Protein AF-A0A7V0IVN1-F1 (afdb_monomer_lite)

Sequence (62 aa):
MRLKAVINPEQANEWKTLSGLGAKLVLMVPKASKARVIDLLWKQGLADKVSVGSYDINISMP

Structure (mmCIF, N/CA/C/O backbone):
data_AF-A0A7V0IVN1-F1
#
_entry.id   AF-A0A7V0IVN1-F1
#
loop_
_atom_site.group_PDB
_atom_site.id
_atom_site.type_symbol
_atom_site.label_atom_id
_atom_site.label_alt_id
_atom_site.label_comp_id
_atom_site.label_asym_id
_atom_site.label_entity_id
_atom_site.label_seq_id
_atom_site.pdbx_PDB_ins_code
_atom_site.Cartn_x
_atom_site.Cartn_y
_atom_site.Cartn_z
_atom_site.occupancy
_atom_site.B_iso_or_equiv
_atom_site.auth_seq_id
_atom_site.auth_comp_id
_atom_site.auth_asym_id
_atom_site.auth_atom_id
_atom_site.pdbx_PDB_model_num
ATOM 1 N N . MET A 1 1 ? 1.955 9.381 -24.317 1.00 33.78 1 MET A N 1
ATOM 2 C CA . MET A 1 1 ? 1.417 10.054 -23.114 1.00 33.78 1 MET A CA 1
ATOM 3 C C . MET A 1 1 ? 1.778 9.216 -21.887 1.00 33.78 1 MET A C 1
ATOM 5 O O . MET A 1 1 ? 1.201 8.156 -21.701 1.00 33.78 1 MET A O 1
ATOM 9 N N . ARG A 1 2 ? 2.809 9.596 -21.114 1.00 36.06 2 ARG A N 1
ATOM 10 C CA . ARG A 1 2 ? 3.179 8.881 -19.876 1.00 36.06 2 ARG A CA 1
ATOM 11 C C . ARG A 1 2 ? 2.244 9.352 -18.761 1.00 36.06 2 ARG A C 1
ATOM 13 O O . ARG A 1 2 ? 2.443 10.441 -18.233 1.00 36.06 2 ARG A O 1
ATOM 20 N N . LEU A 1 3 ? 1.228 8.561 -18.420 1.00 37.31 3 LEU A N 1
ATOM 21 C CA . LEU A 1 3 ? 0.426 8.792 -17.219 1.00 37.31 3 LEU A CA 1
ATOM 22 C C . LEU A 1 3 ? 1.320 8.524 -15.999 1.00 37.31 3 LEU A C 1
ATOM 24 O O . LEU A 1 3 ? 1.488 7.387 -15.568 1.00 37.31 3 LEU A O 1
ATOM 28 N N . LYS A 1 4 ? 1.960 9.570 -15.464 1.00 46.12 4 LYS A N 1
ATOM 29 C CA . LYS A 1 4 ? 2.512 9.524 -14.107 1.00 46.12 4 LYS A CA 1
ATOM 30 C C . LYS A 1 4 ? 1.311 9.441 -13.168 1.00 46.12 4 LYS A C 1
ATOM 32 O O . LYS A 1 4 ? 0.652 10.451 -12.950 1.00 46.12 4 LYS A O 1
ATOM 37 N N . ALA A 1 5 ? 1.021 8.261 -12.629 1.00 55.03 5 ALA A N 1
ATOM 38 C CA . ALA A 1 5 ? 0.140 8.151 -11.474 1.00 55.03 5 ALA A CA 1
ATOM 39 C C . ALA A 1 5 ? 0.842 8.862 -10.307 1.00 55.03 5 ALA A C 1
ATOM 41 O O . ALA A 1 5 ? 1.786 8.339 -9.712 1.00 55.03 5 ALA A O 1
ATOM 42 N N . VAL A 1 6 ? 0.481 10.123 -10.071 1.00 62.75 6 VAL A N 1
ATOM 43 C CA . VAL A 1 6 ? 1.030 10.905 -8.968 1.00 62.75 6 VAL A CA 1
ATOM 44 C C . VAL A 1 6 ? 0.295 10.466 -7.718 1.00 62.75 6 VAL A C 1
ATOM 46 O O . VAL A 1 6 ? -0.860 10.821 -7.526 1.00 62.75 6 VAL A O 1
ATOM 49 N N . ILE A 1 7 ? 0.984 9.704 -6.873 1.00 66.31 7 ILE A N 1
ATOM 50 C CA . ILE A 1 7 ? 0.468 9.353 -5.553 1.00 66.31 7 ILE A CA 1
ATOM 51 C C . ILE A 1 7 ? 0.386 10.641 -4.735 1.00 66.31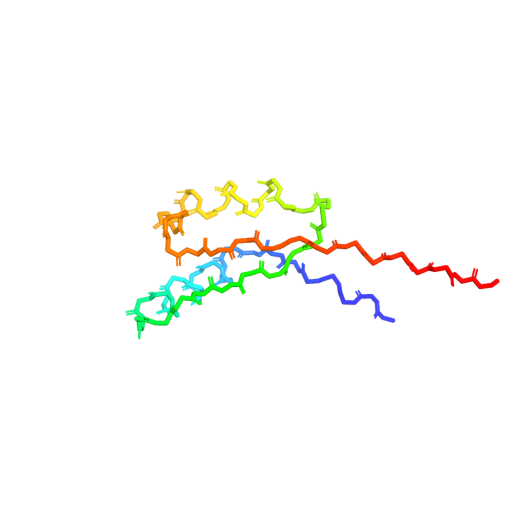 7 ILE A C 1
ATOM 53 O O . ILE A 1 7 ? 1.412 11.232 -4.371 1.00 66.31 7 ILE A O 1
ATOM 57 N N . ASN A 1 8 ? -0.843 11.099 -4.524 1.00 75.19 8 ASN A N 1
ATOM 58 C CA . ASN A 1 8 ? -1.191 12.348 -3.866 1.00 75.19 8 ASN A CA 1
ATOM 59 C C . ASN A 1 8 ? -2.047 12.077 -2.605 1.00 75.19 8 ASN A C 1
ATOM 61 O O . ASN A 1 8 ? -2.533 10.961 -2.404 1.00 75.19 8 ASN A O 1
ATOM 65 N N . PRO A 1 9 ? -2.200 13.066 -1.705 1.00 74.81 9 PRO A N 1
ATOM 66 C CA . PRO A 1 9 ? -2.939 12.883 -0.453 1.00 74.81 9 PRO A CA 1
ATOM 67 C C . PRO A 1 9 ? -4.415 12.514 -0.650 1.00 74.81 9 PRO A C 1
ATOM 69 O O . PRO A 1 9 ? -4.988 11.829 0.191 1.00 74.81 9 PRO A O 1
ATOM 72 N N . GLU A 1 10 ? -5.021 12.933 -1.762 1.00 77.69 10 GLU A N 1
ATOM 73 C CA . GLU A 1 10 ? -6.413 12.613 -2.100 1.00 77.69 10 GLU A CA 1
ATOM 74 C C . GLU A 1 10 ? -6.608 11.110 -2.322 1.00 77.69 10 GLU A C 1
ATOM 76 O O . GLU A 1 10 ? -7.498 10.516 -1.713 1.00 77.69 10 GLU A O 1
ATOM 81 N N . GLN A 1 11 ? -5.713 10.467 -3.084 1.00 74.06 11 GLN A N 1
ATOM 82 C CA . GLN A 1 11 ? -5.718 9.009 -3.247 1.00 74.06 11 GLN A CA 1
ATOM 83 C C . GLN A 1 11 ? -5.545 8.277 -1.912 1.00 74.06 11 GLN A C 1
ATOM 85 O O . GLN A 1 11 ? -6.177 7.249 -1.680 1.00 74.06 11 GLN A O 1
ATOM 90 N N . ALA A 1 12 ? -4.737 8.819 -0.997 1.00 76.69 12 ALA A N 1
ATOM 91 C CA . ALA A 1 12 ? -4.569 8.231 0.332 1.00 76.69 12 ALA A CA 1
ATOM 92 C C . ALA A 1 12 ? -5.875 8.236 1.140 1.00 76.69 12 ALA A C 1
ATOM 94 O O . ALA A 1 12 ? -6.153 7.298 1.889 1.00 76.69 12 ALA A O 1
ATOM 95 N N . ASN A 1 13 ? -6.682 9.285 0.982 1.00 80.31 13 ASN A N 1
ATOM 96 C CA . ASN A 1 13 ? -7.961 9.408 1.668 1.00 80.31 13 ASN A CA 1
ATOM 97 C C . ASN A 1 13 ? -9.000 8.428 1.097 1.00 80.31 13 ASN A C 1
ATOM 99 O O . ASN A 1 13 ? -9.772 7.828 1.840 1.00 80.31 13 ASN A O 1
ATOM 103 N N . GLU A 1 14 ? -8.966 8.189 -0.212 1.00 79.75 14 GLU A N 1
ATOM 104 C CA . GLU A 1 14 ? -9.790 7.170 -0.864 1.00 79.75 14 GLU A CA 1
ATOM 105 C C . GLU A 1 14 ? -9.432 5.755 -0.375 1.00 79.75 14 GLU A C 1
ATOM 107 O O . GLU A 1 14 ? -10.306 4.970 -0.003 1.00 79.75 14 GLU A O 1
ATOM 112 N N . TRP A 1 15 ? -8.136 5.453 -0.246 1.00 79.94 15 TRP A N 1
ATOM 113 C CA . TRP A 1 15 ? -7.656 4.191 0.330 1.00 79.94 15 TRP A CA 1
ATOM 114 C C . TRP A 1 15 ? -8.093 4.001 1.781 1.00 79.94 15 TRP A C 1
ATOM 116 O O . TRP A 1 15 ? -8.406 2.881 2.185 1.00 79.94 15 TRP A O 1
ATOM 126 N N . LYS A 1 16 ? -8.164 5.087 2.558 1.00 76.88 16 LYS A N 1
ATOM 127 C CA . LYS A 1 16 ? -8.676 5.063 3.931 1.00 76.88 16 LYS A CA 1
ATOM 128 C C . LYS A 1 16 ? -10.129 4.618 3.973 1.00 76.88 16 LYS A C 1
ATOM 130 O O . LYS A 1 16 ? -10.443 3.684 4.711 1.00 76.88 16 LYS A O 1
ATOM 135 N N . THR A 1 17 ? -10.977 5.219 3.143 1.00 80.19 17 THR A N 1
ATOM 136 C CA . THR A 1 17 ? -12.386 4.831 3.012 1.00 80.19 17 THR A CA 1
ATOM 137 C C . THR A 1 17 ? -12.521 3.365 2.610 1.00 80.19 17 THR A C 1
ATOM 139 O O . THR A 1 17 ? -13.233 2.615 3.272 1.00 80.19 17 THR A O 1
ATOM 142 N N . LEU A 1 18 ? -11.777 2.925 1.590 1.00 76.31 18 LEU A N 1
ATOM 143 C CA . LEU A 1 18 ? -11.835 1.546 1.094 1.00 76.31 18 LEU A CA 1
ATOM 144 C C . LEU A 1 18 ? -11.343 0.521 2.128 1.00 76.31 18 LEU A C 1
ATOM 146 O O . LEU A 1 18 ? -11.960 -0.529 2.290 1.00 76.31 18 LEU A O 1
ATOM 150 N N . SER A 1 19 ? -10.282 0.837 2.878 1.00 71.00 19 SER A N 1
ATOM 151 C CA . SER A 1 19 ? -9.769 -0.028 3.952 1.00 71.00 19 SER A CA 1
ATOM 152 C C . SER A 1 19 ? -10.752 -0.199 5.119 1.00 71.00 19 SER A C 1
ATOM 154 O O . SER A 1 19 ? -10.676 -1.180 5.855 1.00 71.00 19 SER A O 1
ATOM 156 N N . GLY A 1 20 ? -11.691 0.739 5.283 1.00 73.25 20 GLY A N 1
ATOM 157 C CA . GLY A 1 20 ? -12.745 0.684 6.296 1.00 73.25 20 GLY A CA 1
ATOM 158 C C . GLY A 1 20 ? -13.908 -0.249 5.947 1.00 73.25 20 GLY A C 1
ATOM 159 O O . GLY A 1 20 ? -14.689 -0.582 6.832 1.00 73.25 20 GLY A O 1
ATOM 160 N N . LEU A 1 21 ? -14.015 -0.709 4.694 1.00 76.81 21 LEU A N 1
ATOM 161 C CA . LEU A 1 21 ? -15.110 -1.568 4.217 1.00 76.81 21 LEU A CA 1
ATOM 162 C C . LEU A 1 21 ? -14.909 -3.062 4.546 1.00 76.81 21 LEU A C 1
ATOM 164 O O . LEU A 1 21 ? -15.672 -3.905 4.085 1.00 76.81 21 LEU A O 1
ATOM 168 N N . GLY A 1 22 ? -13.873 -3.410 5.318 1.00 69.31 22 GLY A N 1
ATOM 169 C CA . GLY A 1 22 ? -13.579 -4.787 5.739 1.00 69.31 22 GLY A CA 1
ATOM 170 C C . GLY A 1 22 ? -12.826 -5.635 4.704 1.00 69.31 22 GLY A C 1
ATOM 171 O O . GLY A 1 22 ? -12.376 -6.733 5.027 1.00 69.31 22 GLY A O 1
ATOM 172 N N . ALA A 1 23 ? -12.628 -5.129 3.484 1.00 71.62 23 ALA A N 1
ATOM 173 C CA . ALA A 1 23 ? -11.776 -5.755 2.478 1.00 71.62 23 ALA A CA 1
ATOM 174 C C . ALA A 1 23 ? -10.306 -5.340 2.664 1.00 71.62 23 ALA A C 1
ATOM 176 O O . ALA A 1 23 ? -9.988 -4.166 2.857 1.00 71.62 23 ALA A O 1
ATOM 177 N N . LYS A 1 24 ? -9.384 -6.305 2.564 1.00 73.50 24 LYS A N 1
ATOM 178 C CA . LYS A 1 24 ? -7.942 -6.043 2.646 1.00 73.50 24 LYS A CA 1
ATOM 179 C C . LYS A 1 24 ? -7.467 -5.321 1.382 1.00 73.50 24 LYS A C 1
ATOM 181 O O . LYS A 1 24 ? -7.389 -5.928 0.316 1.00 73.50 24 LYS A O 1
ATOM 186 N N . LEU A 1 25 ? -7.127 -4.037 1.501 1.00 81.62 25 LEU A N 1
ATOM 187 C CA . LEU A 1 25 ? -6.620 -3.241 0.383 1.00 81.62 25 LEU A CA 1
ATOM 188 C C . LEU A 1 25 ? -5.170 -3.634 0.054 1.00 81.62 25 LEU A C 1
ATOM 190 O O . LEU A 1 25 ? -4.311 -3.676 0.940 1.00 81.62 25 LEU A O 1
ATOM 194 N N . VAL A 1 26 ? -4.889 -3.890 -1.226 1.00 84.81 26 VAL A N 1
ATOM 195 C CA . VAL A 1 26 ? -3.537 -4.169 -1.730 1.00 84.81 26 VAL A CA 1
ATOM 196 C C . VAL A 1 26 ? -3.134 -3.085 -2.728 1.00 84.81 26 VAL A C 1
ATOM 198 O O . VAL A 1 26 ? -3.770 -2.928 -3.766 1.00 84.81 26 VAL A O 1
ATOM 201 N N . LEU A 1 27 ? -2.063 -2.349 -2.428 1.00 85.12 27 LEU A N 1
ATOM 202 C CA . LEU A 1 27 ? -1.504 -1.316 -3.299 1.00 85.12 27 LEU A CA 1
ATOM 203 C C . LEU A 1 27 ? -0.310 -1.862 -4.077 1.00 85.12 27 LEU A C 1
ATOM 205 O O . LEU A 1 27 ? 0.701 -2.239 -3.489 1.00 85.12 27 LEU A O 1
ATOM 209 N N . MET A 1 28 ? -0.419 -1.862 -5.403 1.00 87.44 28 MET A N 1
ATOM 210 C CA . MET A 1 28 ? 0.681 -2.139 -6.327 1.00 87.44 28 MET A CA 1
ATOM 211 C C . MET A 1 28 ? 1.376 -0.829 -6.686 1.00 87.44 28 MET A C 1
ATOM 213 O O . MET A 1 28 ? 0.752 0.063 -7.258 1.00 87.44 28 MET A O 1
ATOM 217 N N . VAL A 1 29 ? 2.662 -0.699 -6.358 1.00 88.12 29 VAL A N 1
ATOM 218 C CA . VAL A 1 29 ? 3.412 0.548 -6.580 1.00 88.12 29 VAL A CA 1
ATOM 219 C C . VAL A 1 29 ? 4.738 0.309 -7.302 1.00 88.12 29 VAL A C 1
ATOM 221 O O . VAL A 1 29 ? 5.359 -0.737 -7.109 1.00 88.12 29 VAL A O 1
ATOM 224 N N . PRO A 1 30 ? 5.243 1.269 -8.096 1.00 88.69 30 PRO A N 1
ATOM 225 C CA . PRO A 1 30 ? 6.587 1.163 -8.650 1.00 88.69 30 PRO A CA 1
ATOM 226 C C . PRO A 1 30 ? 7.622 0.993 -7.535 1.00 88.69 30 PRO A C 1
ATOM 228 O O . PRO A 1 30 ? 7.557 1.688 -6.515 1.00 88.69 30 PRO A O 1
ATOM 231 N N . LYS A 1 31 ? 8.621 0.127 -7.741 1.00 87.31 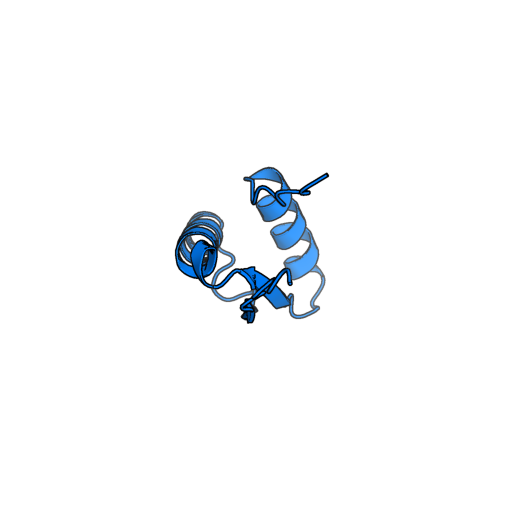31 LYS A N 1
ATOM 232 C CA . LYS A 1 31 ? 9.698 -0.121 -6.766 1.00 87.31 31 LYS A CA 1
ATOM 233 C C . LYS A 1 31 ? 10.353 1.176 -6.277 1.00 87.31 31 LYS A C 1
ATOM 235 O O . LYS A 1 31 ? 10.529 1.354 -5.074 1.00 87.31 31 LYS A O 1
ATOM 240 N N . ALA A 1 32 ? 10.607 2.118 -7.188 1.00 86.75 32 ALA A N 1
ATOM 241 C CA . ALA A 1 32 ? 11.185 3.429 -6.881 1.00 86.75 32 AL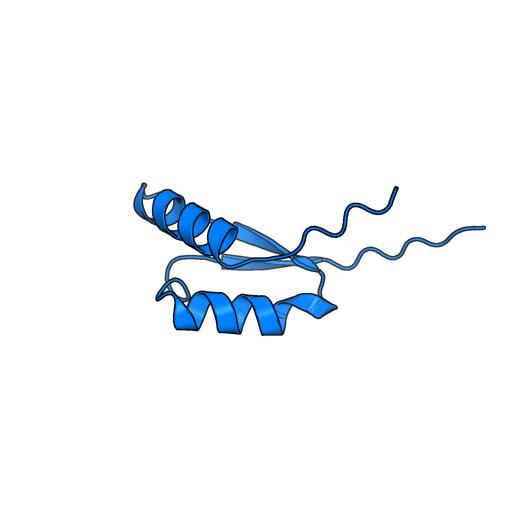A A CA 1
ATOM 242 C C . ALA A 1 32 ? 10.303 4.311 -5.973 1.00 86.75 32 ALA A C 1
ATOM 244 O O . ALA A 1 32 ? 10.803 5.208 -5.302 1.00 86.75 32 ALA A O 1
ATOM 245 N N . SER A 1 33 ? 8.989 4.082 -5.946 1.00 85.94 33 SER A N 1
ATOM 246 C CA . SER A 1 33 ? 8.031 4.879 -5.170 1.00 85.94 33 SER A CA 1
ATOM 247 C C . SER A 1 33 ? 7.621 4.222 -3.851 1.00 85.94 33 SER A C 1
ATOM 249 O O . SER A 1 33 ? 6.999 4.883 -3.023 1.00 85.94 33 SER A O 1
ATOM 251 N N . LYS A 1 34 ? 7.997 2.957 -3.613 1.00 86.81 34 LYS A N 1
ATOM 252 C CA . LYS A 1 34 ? 7.563 2.168 -2.449 1.00 86.81 34 LYS A CA 1
ATOM 253 C C . LYS A 1 34 ? 7.808 2.873 -1.112 1.00 86.81 34 LYS A C 1
ATOM 255 O O . LYS A 1 34 ? 6.894 2.956 -0.299 1.00 86.81 34 LYS A O 1
ATOM 260 N N . ALA A 1 35 ? 9.009 3.416 -0.901 1.00 88.62 35 ALA A N 1
ATOM 261 C CA . ALA A 1 35 ? 9.364 4.086 0.353 1.00 88.62 35 ALA A CA 1
ATOM 262 C C . ALA A 1 35 ? 8.471 5.307 0.637 1.00 88.62 35 ALA A C 1
ATOM 264 O O . ALA A 1 35 ? 7.962 5.459 1.744 1.00 88.62 35 ALA A O 1
ATOM 265 N N . ARG A 1 36 ? 8.210 6.129 -0.388 1.00 88.75 36 ARG A N 1
ATOM 266 C CA . ARG A 1 36 ? 7.333 7.304 -0.279 1.00 88.75 36 ARG A CA 1
ATOM 267 C C . ARG A 1 36 ? 5.891 6.915 0.049 1.00 88.75 36 ARG A C 1
ATOM 269 O O . ARG A 1 36 ? 5.237 7.599 0.826 1.00 88.75 36 ARG A O 1
ATOM 276 N N . VAL A 1 37 ? 5.392 5.835 -0.550 1.00 88.44 37 VAL A N 1
ATOM 277 C CA . VAL A 1 37 ? 4.027 5.347 -0.297 1.00 88.44 37 VAL A CA 1
ATOM 278 C C . VAL A 1 37 ? 3.890 4.814 1.119 1.00 88.44 37 VAL A C 1
ATOM 280 O O . VAL A 1 37 ? 2.907 5.118 1.781 1.00 88.44 37 VAL A O 1
ATOM 283 N N . ILE A 1 38 ? 4.881 4.067 1.603 1.00 88.19 38 ILE A N 1
ATOM 284 C CA . ILE A 1 38 ? 4.884 3.575 2.982 1.00 88.19 38 ILE A CA 1
ATOM 285 C C . ILE A 1 38 ? 4.844 4.753 3.966 1.00 88.19 38 ILE A C 1
ATOM 287 O O . ILE A 1 38 ? 3.988 4.762 4.844 1.00 88.19 38 ILE A O 1
ATOM 291 N N . ASP A 1 39 ? 5.685 5.776 3.785 1.00 90.19 39 ASP A N 1
ATOM 292 C CA . ASP A 1 39 ? 5.670 6.993 4.617 1.00 90.19 39 ASP A CA 1
ATOM 293 C C . ASP A 1 39 ? 4.299 7.703 4.611 1.00 90.19 39 ASP A C 1
ATOM 295 O O . ASP A 1 39 ? 3.783 8.095 5.658 1.00 90.19 39 ASP A O 1
ATOM 299 N N . LEU A 1 40 ? 3.661 7.807 3.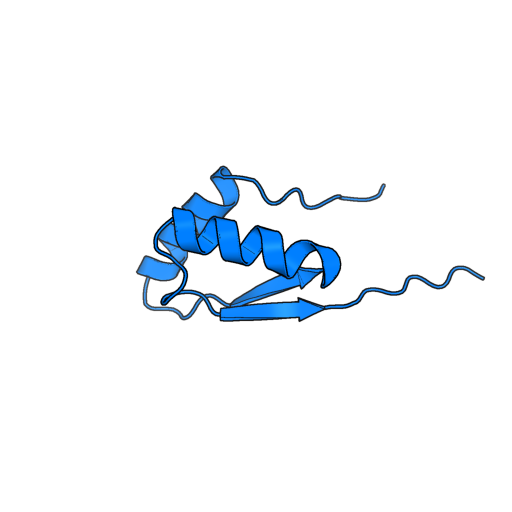441 1.00 88.94 40 LEU A N 1
ATOM 300 C CA . LEU A 1 40 ? 2.315 8.371 3.306 1.00 88.94 40 LEU A CA 1
ATOM 301 C C . LEU A 1 40 ? 1.270 7.559 4.090 1.00 88.94 40 LEU A C 1
ATOM 303 O O . LEU A 1 40 ? 0.446 8.137 4.795 1.00 88.94 40 LEU A O 1
ATOM 307 N N . LEU A 1 41 ? 1.310 6.227 3.984 1.00 88.06 41 LEU A N 1
ATOM 308 C CA . LEU A 1 41 ? 0.390 5.334 4.696 1.00 88.06 41 LEU A CA 1
ATOM 309 C C . LEU A 1 41 ? 0.577 5.426 6.214 1.00 88.06 41 LEU A C 1
ATOM 311 O O . LEU A 1 41 ? -0.413 5.435 6.944 1.00 88.06 41 LEU A O 1
ATOM 315 N N . TRP A 1 42 ? 1.819 5.556 6.690 1.00 87.25 42 TRP A N 1
ATOM 316 C CA . TRP A 1 42 ? 2.116 5.797 8.104 1.00 87.25 42 TRP A CA 1
ATOM 317 C C . TRP A 1 42 ? 1.495 7.097 8.604 1.00 87.25 42 TRP A C 1
ATOM 319 O O . TRP A 1 42 ? 0.766 7.085 9.594 1.00 87.25 42 TRP A O 1
ATOM 329 N N . LYS A 1 43 ? 1.706 8.204 7.883 1.00 88.38 43 LYS A N 1
ATOM 330 C CA . LYS A 1 43 ? 1.138 9.519 8.231 1.00 88.38 43 LYS A CA 1
ATOM 331 C C . LYS A 1 43 ? -0.391 9.525 8.274 1.00 88.38 43 LYS A C 1
ATOM 333 O O . LYS A 1 43 ? -0.974 10.343 8.975 1.00 88.38 43 LYS A 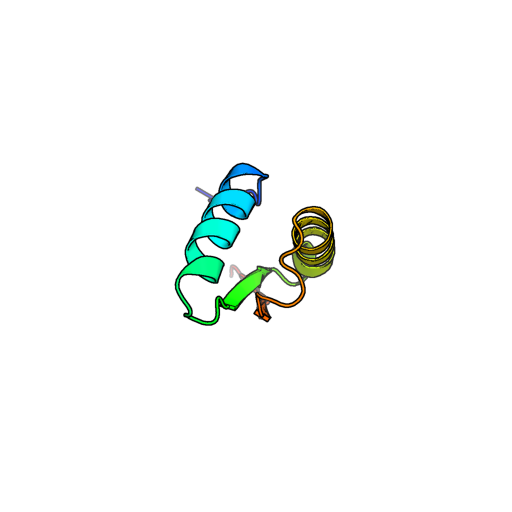O 1
ATOM 338 N N . GLN A 1 44 ? -1.034 8.624 7.535 1.00 85.25 44 GLN A N 1
ATOM 339 C CA . GLN A 1 44 ? -2.492 8.513 7.455 1.00 85.25 44 GLN A CA 1
ATOM 340 C C . GLN A 1 44 ? -3.090 7.452 8.396 1.00 85.25 44 GLN A C 1
ATOM 342 O O . GLN A 1 44 ? -4.315 7.312 8.442 1.00 85.25 44 GLN A O 1
ATOM 347 N N . GLY A 1 45 ? -2.260 6.716 9.150 1.00 85.12 45 GLY A N 1
ATOM 348 C CA . GLY A 1 45 ? -2.716 5.636 10.034 1.00 85.12 45 GLY A CA 1
ATOM 349 C C . GLY A 1 45 ? -3.294 4.436 9.274 1.00 85.12 45 GLY A C 1
ATOM 350 O O . GLY A 1 45 ? -4.294 3.858 9.694 1.00 85.12 45 GLY A O 1
ATOM 351 N N . LEU A 1 46 ? -2.713 4.120 8.112 1.00 83.94 46 LEU A N 1
ATOM 352 C CA . LEU A 1 46 ? -3.143 3.042 7.210 1.00 83.94 46 LEU A CA 1
ATOM 353 C C . LEU A 1 46 ? -2.136 1.892 7.105 1.00 83.94 46 LEU A C 1
ATOM 355 O O . LEU A 1 46 ? -2.394 0.920 6.395 1.00 83.94 46 LEU A O 1
ATOM 359 N N . ALA A 1 47 ? -0.987 2.000 7.773 1.00 79.50 47 ALA A N 1
ATOM 360 C CA . ALA A 1 47 ? 0.122 1.060 7.631 1.00 79.50 47 ALA A CA 1
ATOM 361 C C . ALA A 1 47 ? -0.243 -0.384 8.030 1.00 79.50 47 ALA A C 1
ATOM 363 O O . ALA A 1 47 ? 0.256 -1.326 7.422 1.00 79.50 47 ALA A O 1
ATOM 364 N N . ASP A 1 48 ? -1.137 -0.564 9.003 1.00 80.56 48 ASP A N 1
ATOM 365 C CA . ASP A 1 48 ? -1.642 -1.865 9.462 1.00 80.56 48 ASP A CA 1
ATOM 366 C C . ASP A 1 48 ? -2.822 -2.397 8.628 1.00 80.56 48 ASP A C 1
ATOM 368 O O . ASP A 1 48 ? -3.135 -3.587 8.675 1.00 80.56 48 ASP A O 1
ATOM 372 N N . LYS A 1 49 ? -3.461 -1.535 7.827 1.00 79.94 49 LYS A N 1
ATOM 373 C CA . LYS A 1 49 ? -4.708 -1.840 7.101 1.00 79.94 49 LYS A CA 1
ATOM 374 C C . LYS A 1 49 ? -4.504 -2.152 5.625 1.00 79.94 49 LYS A C 1
ATOM 376 O O . LYS A 1 49 ? -5.404 -2.678 4.970 1.00 79.94 49 LYS A O 1
ATOM 381 N N . VAL A 1 50 ? -3.332 -1.821 5.088 1.00 83.50 50 VAL A N 1
ATOM 382 C CA . VAL A 1 50 ? -3.043 -1.880 3.654 1.00 83.50 50 VAL A CA 1
ATOM 383 C C . VAL A 1 50 ? -1.785 -2.703 3.406 1.00 83.50 50 VAL A C 1
ATOM 385 O O . VAL A 1 50 ? -0.749 -2.496 4.028 1.00 83.50 50 VAL A O 1
ATOM 388 N N . SER A 1 51 ? -1.851 -3.643 2.465 1.00 84.94 51 SER A N 1
ATOM 389 C CA . SER A 1 51 ? -0.676 -4.389 2.000 1.00 84.94 51 SER A CA 1
ATOM 390 C C . SER A 1 51 ? -0.053 -3.712 0.785 1.00 84.94 51 SER A C 1
ATOM 392 O O . SER A 1 51 ? -0.763 -3.340 -0.143 1.00 84.94 51 SER A O 1
ATOM 394 N N . VAL A 1 52 ? 1.274 -3.569 0.759 1.00 87.62 52 VAL A N 1
ATOM 395 C CA . VAL A 1 52 ? 1.982 -2.887 -0.338 1.00 87.62 52 VAL A CA 1
ATOM 396 C C . VAL A 1 52 ? 2.834 -3.880 -1.126 1.00 87.62 52 VAL A C 1
ATOM 398 O O . VAL A 1 52 ? 3.864 -4.359 -0.645 1.00 87.62 52 VAL A O 1
ATOM 401 N N . GLY A 1 53 ? 2.420 -4.158 -2.360 1.00 87.69 53 GLY A N 1
ATOM 402 C CA . GLY A 1 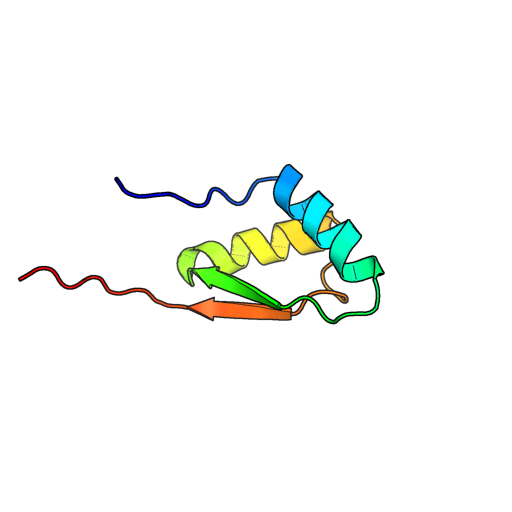53 ? 3.205 -4.860 -3.371 1.00 87.69 53 GLY A CA 1
ATOM 403 C C . GLY A 1 53 ? 3.998 -3.873 -4.224 1.00 87.69 53 GLY A C 1
ATOM 404 O O . GLY A 1 53 ? 3.560 -2.748 -4.457 1.00 87.69 53 GLY A O 1
ATOM 405 N N . SER A 1 54 ? 5.177 -4.276 -4.699 1.00 88.56 54 SER A N 1
ATOM 406 C CA . SER A 1 54 ? 5.977 -3.447 -5.605 1.00 88.56 54 SER A CA 1
ATOM 407 C C . SER A 1 54 ? 6.233 -4.139 -6.928 1.00 88.56 54 SER A C 1
ATOM 409 O O . SER A 1 54 ? 6.587 -5.315 -6.928 1.00 88.56 54 SER A O 1
ATOM 411 N N . TYR A 1 55 ? 6.134 -3.391 -8.021 1.00 84.69 55 TYR A N 1
ATOM 412 C CA . TYR A 1 55 ? 6.441 -3.863 -9.364 1.00 84.69 55 TYR A CA 1
ATOM 413 C C . TYR A 1 55 ? 7.600 -3.074 -9.981 1.00 84.69 55 TYR A C 1
ATOM 415 O O . TYR A 1 55 ? 7.860 -1.921 -9.622 1.00 84.69 55 TYR A O 1
ATOM 423 N N . ASP A 1 56 ? 8.281 -3.701 -10.933 1.00 83.44 56 ASP A N 1
ATOM 424 C CA . ASP A 1 56 ? 9.302 -3.081 -11.770 1.00 83.44 56 ASP A CA 1
ATOM 425 C C . ASP A 1 56 ? 8.827 -3.176 -13.225 1.00 83.44 56 ASP A C 1
ATOM 427 O O . ASP A 1 56 ? 8.582 -4.274 -13.720 1.00 83.44 56 ASP A O 1
ATOM 431 N N . ILE A 1 57 ? 8.596 -2.033 -13.877 1.00 74.56 57 ILE A N 1
ATOM 432 C CA . ILE A 1 57 ? 8.254 -2.000 -15.305 1.00 74.56 57 ILE A CA 1
ATOM 433 C C . ILE A 1 57 ? 9.503 -1.545 -16.043 1.00 74.56 57 ILE A C 1
ATOM 435 O O . ILE A 1 57 ? 9.839 -0.359 -16.037 1.00 74.56 57 ILE A O 1
ATOM 439 N N . ASN A 1 58 ? 10.164 -2.495 -16.694 1.00 70.38 58 ASN A N 1
ATOM 440 C CA . ASN A 1 58 ? 11.280 -2.224 -17.582 1.00 70.38 58 ASN A CA 1
ATOM 441 C C . ASN A 1 58 ? 10.743 -2.142 -19.017 1.00 70.38 58 ASN A C 1
ATOM 443 O O . ASN A 1 58 ? 10.355 -3.152 -19.600 1.00 70.38 58 ASN A O 1
ATOM 447 N N . ILE A 1 59 ? 10.630 -0.924 -19.556 1.00 68.69 59 ILE A N 1
ATOM 448 C CA . ILE A 1 59 ? 10.218 -0.715 -20.950 1.00 68.69 59 ILE A CA 1
ATOM 449 C C . ILE A 1 59 ? 11.488 -0.681 -21.792 1.00 68.69 59 ILE A C 1
ATOM 451 O O . ILE A 1 59 ? 12.092 0.375 -21.974 1.00 68.69 59 ILE A O 1
ATOM 455 N N . SER A 1 60 ? 11.896 -1.842 -22.290 1.00 70.56 60 SER A N 1
ATOM 456 C CA . SER A 1 60 ? 12.939 -1.942 -23.307 1.00 70.56 60 SER A CA 1
ATOM 457 C C . SER A 1 60 ? 12.332 -1.520 -24.646 1.00 70.56 60 SER A C 1
ATOM 459 O O . SER A 1 60 ? 11.528 -2.253 -25.218 1.00 70.56 60 SER A O 1
ATOM 461 N N . MET A 1 61 ? 12.649 -0.312 -25.116 1.00 58.09 61 MET A N 1
ATOM 462 C CA . MET A 1 61 ? 12.402 0.041 -26.516 1.00 58.09 61 MET A CA 1
ATOM 463 C C . MET A 1 61 ? 13.534 -0.540 -27.378 1.00 58.09 61 MET A C 1
ATOM 465 O O . MET A 1 61 ? 14.681 -0.485 -26.927 1.00 58.09 61 MET A O 1
ATOM 469 N N . PRO A 1 62 ? 13.220 -1.115 -28.553 1.00 66.44 62 PRO A N 1
ATOM 470 C CA . PRO A 1 62 ? 14.224 -1.507 -29.537 1.00 66.44 62 PRO A CA 1
ATOM 471 C C . PRO A 1 62 ? 14.948 -0.296 -30.137 1.00 66.44 62 PRO A C 1
ATOM 473 O O . PRO A 1 62 ? 14.357 0.811 -30.145 1.00 66.44 62 PRO A O 1
#

Radius of gyration: 13.05 Å; chains: 1; bounding box: 29×19×40 Å

pLDDT: mean 77.22, std 13.06, range [33.78, 90.19]

Foldseek 3Di:
DDPPPPPDLVVLVVVVVVLVVVDQAEAEEAPVCQVVVCVSCVVVVNNVSYHYHYDHDDDDDD

Secondary structure (DSSP, 8-state):
--------HHHHHHHHHHHTTTS-EEEEEEGGGHHHHHHHHHHTT-TTTEEEEEE-------